Protein AF-A0A1N7FTY3-F1 (afdb_monomer_lite)

Foldseek 3Di:
DCPCVQDVALVVLLPPPVDDLVRSLVSLVVVLVVLVVVCVVVVPPDPDVVSVVRNVRSVVSNCVSVVCPDD

Secondary structure (DSSP, 8-state):
--GGGT-SSHHHHHT-TTS-HHHHHHHHHHHHHHHHHHHHHTTTT---HHHHHHHHHHHHHHHHHHS-TT-

pLDDT: mean 78.05, std 13.57, range [47.59, 90.5]

Organism: NCBI:txid573024

Sequence (71 aa):
MAYFEKYETPADLLRDDSLSRDRKIRMLEQWRDDKKDYMRATDEGMEGVDRSELLSQIKLALVKLQDDPLV

Radius of gyration: 12.92 Å; chains: 1; bounding box: 33×25×31 Å

Structure (mmCIF, N/CA/C/O backbone):
data_AF-A0A1N7FTY3-F1
#
_entry.id   AF-A0A1N7FTY3-F1
#
loop_
_atom_site.group_PDB
_atom_site.id
_atom_site.type_symbol
_atom_site.label_atom_id
_atom_site.label_alt_id
_atom_site.label_comp_id
_atom_site.label_asym_id
_atom_sit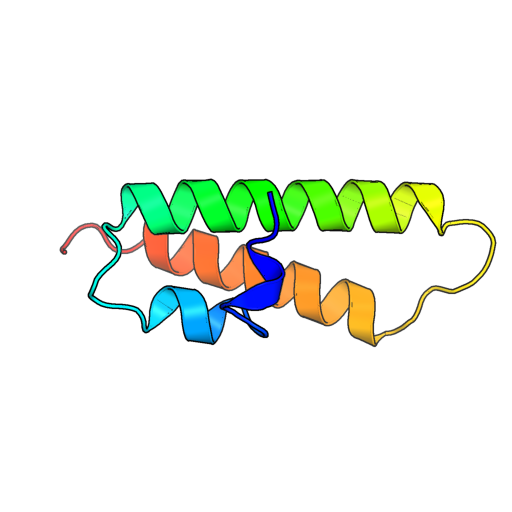e.label_entity_id
_atom_site.l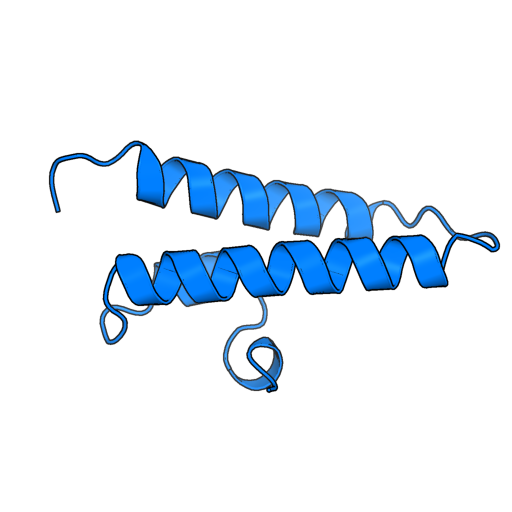abel_seq_id
_atom_site.pdbx_PDB_ins_code
_atom_site.Cartn_x
_atom_site.Cartn_y
_atom_site.Cartn_z
_atom_site.occupancy
_atom_site.B_iso_or_equiv
_atom_site.auth_seq_id
_atom_site.auth_comp_id
_atom_site.auth_asym_id
_atom_site.auth_atom_id
_atom_site.pdbx_PDB_model_num
ATOM 1 N N . MET A 1 1 ? 7.432 -12.920 -4.272 1.00 47.59 1 MET A N 1
ATOM 2 C CA . MET A 1 1 ? 6.051 -13.412 -4.473 1.00 47.59 1 MET A CA 1
ATOM 3 C C . MET A 1 1 ? 5.263 -12.276 -5.092 1.00 47.59 1 MET A C 1
ATOM 5 O O . MET A 1 1 ? 5.484 -11.136 -4.721 1.00 47.59 1 MET A O 1
ATOM 9 N N . ALA A 1 2 ? 4.452 -12.558 -6.103 1.00 53.03 2 ALA A N 1
ATOM 10 C CA . ALA A 1 2 ? 3.895 -11.543 -6.983 1.00 53.03 2 ALA A CA 1
ATOM 11 C C . ALA A 1 2 ? 2.567 -10.982 -6.440 1.00 53.03 2 ALA A C 1
ATOM 13 O O . ALA A 1 2 ? 1.483 -11.355 -6.867 1.00 53.03 2 ALA A O 1
ATOM 14 N N . TYR A 1 3 ? 2.636 -10.073 -5.465 1.00 57.25 3 TYR A N 1
ATOM 15 C CA . TYR A 1 3 ? 1.455 -9.304 -5.016 1.00 57.25 3 TYR A CA 1
ATOM 16 C C . TYR A 1 3 ? 0.895 -8.438 -6.158 1.00 57.25 3 TYR A C 1
ATOM 18 O O . TYR A 1 3 ? -0.310 -8.212 -6.234 1.00 57.25 3 TYR A O 1
ATOM 26 N N . PHE A 1 4 ? 1.786 -8.032 -7.069 1.00 56.91 4 PHE A N 1
ATOM 27 C CA . PHE A 1 4 ? 1.504 -7.274 -8.286 1.00 56.91 4 PHE A CA 1
ATOM 28 C C . PHE A 1 4 ? 0.574 -7.992 -9.273 1.00 56.91 4 PHE A C 1
ATOM 30 O O . PHE A 1 4 ? -0.028 -7.329 -10.105 1.00 56.91 4 PHE A O 1
ATOM 37 N N . GLU A 1 5 ? 0.454 -9.324 -9.212 1.00 63.66 5 GLU A N 1
ATOM 38 C CA . GLU A 1 5 ? -0.389 -10.074 -10.159 1.00 63.66 5 GLU A CA 1
ATOM 39 C C . GLU A 1 5 ? -1.878 -9.986 -9.816 1.00 63.66 5 GLU A C 1
ATOM 41 O O . GLU A 1 5 ? -2.715 -10.075 -10.710 1.00 63.66 5 GLU A O 1
ATOM 46 N N . LYS A 1 6 ? -2.218 -9.820 -8.529 1.00 78.06 6 LYS A N 1
ATOM 47 C CA . LYS A 1 6 ? -3.617 -9.737 -8.078 1.00 78.06 6 LYS A CA 1
ATOM 48 C C . LYS A 1 6 ? -4.095 -8.296 -7.889 1.00 78.06 6 LYS A C 1
ATOM 50 O O . LYS A 1 6 ? -5.283 -8.039 -8.057 1.00 78.06 6 LYS A O 1
ATOM 55 N N . TYR A 1 7 ? -3.203 -7.378 -7.519 1.00 83.69 7 TYR A N 1
ATOM 56 C CA . TYR A 1 7 ? -3.557 -5.986 -7.236 1.00 83.69 7 TYR A CA 1
ATOM 57 C C . TYR A 1 7 ? -2.685 -5.046 -8.058 1.00 83.69 7 TYR A C 1
ATOM 59 O O . TYR A 1 7 ? -1.467 -5.005 -7.884 1.00 83.69 7 TYR A O 1
ATOM 67 N N . GLU A 1 8 ? -3.328 -4.268 -8.925 1.00 81.56 8 GLU A N 1
ATOM 68 C CA . GLU A 1 8 ? -2.655 -3.256 -9.739 1.00 81.56 8 GLU A CA 1
ATOM 69 C C . GLU A 1 8 ? -2.388 -1.986 -8.927 1.00 81.56 8 GLU A C 1
ATOM 71 O O . GLU A 1 8 ? -1.362 -1.329 -9.114 1.00 81.56 8 GLU A O 1
ATOM 76 N N . THR A 1 9 ? -3.267 -1.674 -7.965 1.00 84.50 9 THR A N 1
ATOM 77 C CA . THR A 1 9 ? -3.123 -0.506 -7.092 1.00 84.50 9 THR A CA 1
ATOM 78 C C . THR A 1 9 ? -3.204 -0.852 -5.599 1.00 84.50 9 THR A C 1
ATOM 80 O O . THR A 1 9 ? -3.878 -1.806 -5.196 1.00 84.50 9 THR A O 1
ATOM 83 N N . PRO A 1 10 ? -2.579 -0.041 -4.721 1.00 88.12 10 PRO A N 1
ATOM 84 C CA . PRO A 1 10 ? -2.752 -0.160 -3.271 1.00 88.12 10 PRO A CA 1
ATOM 85 C C . PRO A 1 10 ? -4.219 -0.047 -2.838 1.00 88.12 10 PRO A C 1
ATOM 87 O O . PRO A 1 10 ? -4.614 -0.627 -1.829 1.00 88.12 10 PRO A O 1
ATOM 90 N N . ALA A 1 11 ? -5.036 0.686 -3.602 1.00 86.69 11 ALA A N 1
ATOM 91 C CA . ALA A 1 11 ? -6.462 0.842 -3.342 1.00 86.69 11 ALA A CA 1
ATOM 92 C C . ALA A 1 11 ? -7.244 -0.465 -3.552 1.00 86.69 11 ALA A C 1
ATOM 94 O O . ALA A 1 11 ? -8.159 -0.744 -2.777 1.00 86.69 11 ALA A O 1
ATOM 95 N N . ASP A 1 12 ? -6.866 -1.283 -4.536 1.00 88.56 12 ASP A N 1
ATOM 96 C CA . ASP A 1 12 ? -7.498 -2.588 -4.775 1.00 88.56 12 ASP A CA 1
ATOM 97 C C . ASP A 1 12 ? -7.240 -3.542 -3.610 1.00 88.56 12 ASP A C 1
ATOM 99 O O . ASP A 1 12 ? -8.143 -4.232 -3.141 1.00 88.56 12 ASP A O 1
ATOM 103 N N . LEU A 1 13 ? -6.018 -3.512 -3.076 1.00 88.56 13 LEU A N 1
ATOM 104 C CA . LEU A 1 13 ? -5.644 -4.286 -1.898 1.00 88.56 13 LEU A CA 1
ATOM 105 C C . LEU A 1 13 ? -6.409 -3.832 -0.645 1.00 88.56 13 LEU A C 1
ATOM 107 O O . LEU A 1 13 ? -6.835 -4.664 0.156 1.00 88.56 13 LEU A O 1
ATOM 111 N N . LEU A 1 14 ? -6.626 -2.522 -0.475 1.00 87.50 14 LEU A N 1
ATOM 112 C CA . LEU A 1 14 ? -7.430 -1.996 0.634 1.00 87.50 14 LEU A CA 1
ATOM 113 C C . LEU A 1 14 ? -8.886 -2.465 0.581 1.00 87.50 14 LEU A C 1
ATOM 115 O O . LEU A 1 14 ? -9.460 -2.758 1.630 1.00 87.50 14 LEU A O 1
ATOM 119 N N . ARG A 1 15 ? -9.460 -2.547 -0.622 1.00 87.81 15 ARG A N 1
ATOM 120 C CA . ARG A 1 15 ? -10.849 -2.962 -0.867 1.00 87.81 15 ARG A CA 1
ATOM 121 C C . ARG A 1 15 ? -11.075 -4.467 -0.756 1.00 87.81 15 ARG A C 1
ATOM 123 O O . ARG A 1 15 ? -12.218 -4.902 -0.787 1.00 87.81 15 ARG A O 1
ATOM 130 N N . ASP A 1 16 ? -10.017 -5.267 -0.649 1.00 87.56 16 ASP A N 1
ATOM 131 C CA . ASP A 1 16 ? -10.163 -6.715 -0.546 1.00 87.56 16 ASP A CA 1
ATOM 132 C C . ASP A 1 16 ? -10.563 -7.131 0.876 1.00 87.56 16 ASP A C 1
ATOM 134 O O . ASP A 1 16 ? -9.722 -7.272 1.764 1.00 87.56 16 ASP A O 1
ATOM 138 N N . ASP A 1 17 ? -11.855 -7.346 1.102 1.00 85.00 17 ASP A N 1
ATOM 139 C CA . ASP A 1 17 ? -12.392 -7.780 2.397 1.00 85.00 17 ASP A CA 1
ATOM 140 C C . ASP A 1 17 ? -12.017 -9.225 2.773 1.00 85.00 17 ASP A C 1
ATOM 142 O O . ASP A 1 17 ? -12.195 -9.631 3.920 1.00 85.00 17 ASP A O 1
ATOM 146 N N . SER A 1 18 ? -11.446 -10.010 1.848 1.00 88.00 18 SER A N 1
ATOM 147 C CA . SER A 1 18 ? -10.926 -11.351 2.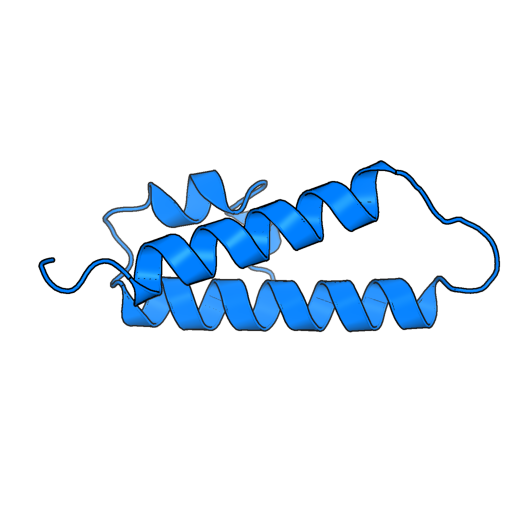156 1.00 88.00 18 SER A CA 1
ATOM 148 C C . SER A 1 18 ? -9.587 -11.321 2.900 1.00 88.00 18 SER A C 1
ATOM 150 O O . SER A 1 18 ? -9.167 -12.333 3.467 1.00 88.00 18 SER A O 1
ATOM 152 N N . LEU A 1 19 ? -8.905 -10.170 2.914 1.00 86.88 19 LEU A N 1
ATOM 153 C CA . LEU A 1 19 ? -7.641 -9.985 3.615 1.00 86.88 19 LEU A CA 1
ATOM 154 C C . LEU A 1 19 ? -7.856 -9.300 4.963 1.00 86.88 19 LEU A C 1
ATOM 156 O O . LEU A 1 19 ? -8.466 -8.235 5.054 1.00 86.88 19 LEU A O 1
ATOM 160 N N . SER A 1 20 ? -7.250 -9.862 6.010 1.00 88.62 20 SER A N 1
ATOM 161 C CA . SER A 1 20 ? -7.180 -9.183 7.300 1.00 88.62 20 SER A CA 1
ATOM 162 C C . SER A 1 20 ? -6.334 -7.915 7.209 1.00 88.62 20 SER A C 1
ATOM 164 O O . SER A 1 20 ? -5.416 -7.804 6.391 1.00 88.62 20 SER A O 1
ATOM 166 N N . ARG A 1 21 ? -6.604 -6.967 8.103 1.00 86.75 21 ARG A N 1
ATOM 167 C CA . ARG A 1 21 ? -5.859 -5.712 8.213 1.00 86.75 21 ARG A CA 1
ATOM 168 C C . ARG A 1 21 ? -4.348 -5.930 8.322 1.00 86.75 21 ARG A C 1
ATOM 170 O O . ARG A 1 21 ? -3.601 -5.364 7.530 1.00 86.75 21 ARG A O 1
ATOM 177 N N . ASP A 1 22 ? -3.899 -6.807 9.219 1.00 88.31 22 ASP A N 1
ATOM 178 C CA . ASP A 1 22 ? -2.473 -7.133 9.367 1.00 88.31 22 ASP A CA 1
ATOM 179 C C . ASP A 1 22 ? -1.869 -7.694 8.080 1.00 88.31 22 ASP A C 1
ATOM 181 O O . ASP A 1 22 ? -0.726 -7.398 7.726 1.00 88.31 22 ASP A O 1
ATOM 185 N N . ARG A 1 23 ? -2.644 -8.504 7.348 1.00 89.12 23 ARG A N 1
ATOM 186 C CA . ARG A 1 23 ? -2.208 -9.060 6.070 1.00 89.12 23 ARG A CA 1
ATOM 187 C C . ARG A 1 23 ? -2.066 -7.960 5.021 1.00 89.12 23 ARG A C 1
ATOM 189 O O . ARG A 1 23 ? -1.054 -7.944 4.323 1.00 89.12 23 ARG A O 1
ATOM 196 N N . LYS A 1 24 ? -3.021 -7.026 4.957 1.00 89.56 24 LYS A N 1
ATOM 197 C CA . LYS A 1 24 ? -2.965 -5.849 4.076 1.00 89.56 24 LYS A CA 1
ATOM 198 C C . LYS A 1 24 ? -1.743 -4.981 4.382 1.00 89.56 24 LYS A C 1
ATOM 200 O O . LYS A 1 24 ? -1.017 -4.620 3.459 1.00 89.56 24 LYS A O 1
ATOM 205 N N . ILE A 1 25 ? -1.469 -4.718 5.663 1.00 90.25 25 ILE A N 1
ATOM 206 C CA . ILE A 1 25 ? -0.299 -3.942 6.104 1.00 90.25 25 ILE A CA 1
ATOM 207 C C . ILE A 1 25 ? 0.993 -4.605 5.623 1.00 90.25 25 ILE A C 1
ATOM 209 O O . ILE A 1 25 ? 1.759 -3.969 4.906 1.00 90.25 25 ILE A O 1
ATOM 213 N N . ARG A 1 26 ? 1.202 -5.896 5.922 1.00 90.19 26 ARG A N 1
ATOM 214 C CA . ARG A 1 26 ? 2.426 -6.610 5.510 1.00 90.19 26 ARG A CA 1
ATOM 215 C C . ARG A 1 26 ? 2.644 -6.581 3.999 1.00 90.19 26 ARG A C 1
ATOM 217 O O . ARG A 1 26 ? 3.768 -6.418 3.538 1.00 90.19 26 ARG A O 1
ATOM 224 N N . MET A 1 27 ? 1.572 -6.740 3.225 1.00 89.50 27 MET A N 1
ATOM 225 C CA . MET A 1 27 ? 1.653 -6.711 1.764 1.00 89.50 27 MET A CA 1
ATOM 226 C C . MET A 1 27 ? 1.999 -5.313 1.234 1.00 89.50 27 MET A C 1
ATOM 228 O O . MET A 1 27 ? 2.825 -5.194 0.332 1.00 89.50 27 MET A O 1
ATOM 232 N N . LEU A 1 28 ? 1.426 -4.252 1.809 1.00 90.19 28 LEU A N 1
ATOM 233 C CA . LEU A 1 28 ? 1.746 -2.870 1.440 1.00 90.19 28 LEU A CA 1
ATOM 234 C C . LEU A 1 28 ? 3.164 -2.460 1.857 1.00 90.19 28 LEU A C 1
ATOM 236 O O . LEU A 1 28 ? 3.832 -1.742 1.117 1.00 90.19 28 LEU A O 1
ATOM 240 N N . GLU A 1 29 ? 3.646 -2.918 3.013 1.00 90.50 29 GLU A N 1
ATOM 241 C CA . GLU A 1 29 ? 5.033 -2.703 3.443 1.00 90.50 29 GLU A CA 1
ATOM 242 C C . GLU A 1 29 ? 6.019 -3.364 2.487 1.00 90.50 29 GLU A C 1
ATOM 244 O O . GLU A 1 29 ? 6.982 -2.728 2.061 1.00 90.50 29 GLU A O 1
ATOM 249 N N . GLN A 1 30 ? 5.737 -4.602 2.086 1.00 89.50 30 GLN A N 1
ATOM 250 C CA . GLN A 1 30 ? 6.569 -5.297 1.121 1.00 89.50 30 GLN A CA 1
ATOM 251 C C . GLN A 1 30 ? 6.562 -4.607 -0.247 1.00 89.50 30 GLN A C 1
ATOM 253 O O . GLN A 1 30 ? 7.618 -4.385 -0.828 1.00 89.50 30 GLN A O 1
ATOM 258 N N . TRP A 1 31 ? 5.392 -4.180 -0.727 1.00 88.81 31 TRP A N 1
ATOM 259 C CA . TRP A 1 31 ? 5.280 -3.432 -1.979 1.00 88.81 31 TRP A CA 1
ATOM 260 C C . TRP A 1 31 ? 6.064 -2.110 -1.928 1.00 88.81 31 TRP A C 1
ATOM 262 O O . TRP A 1 31 ? 6.771 -1.754 -2.873 1.00 88.81 31 TRP A O 1
ATOM 272 N N . ARG A 1 32 ? 5.992 -1.384 -0.808 1.00 88.50 32 ARG A N 1
ATOM 273 C CA . ARG A 1 32 ? 6.781 -0.164 -0.588 1.00 88.50 32 ARG A CA 1
ATOM 274 C C . ARG A 1 32 ? 8.276 -0.439 -0.729 1.00 88.50 32 ARG A C 1
ATOM 276 O O . ARG A 1 32 ? 8.971 0.356 -1.361 1.00 88.50 32 ARG A O 1
ATOM 283 N N . ASP A 1 33 ? 8.764 -1.502 -0.104 1.00 88.19 33 ASP A N 1
ATOM 284 C CA . ASP A 1 33 ? 10.192 -1.806 -0.062 1.00 88.19 33 ASP A CA 1
ATOM 285 C C . ASP A 1 33 ? 10.687 -2.303 -1.428 1.00 88.19 33 ASP A C 1
ATOM 287 O O . ASP A 1 33 ? 11.656 -1.750 -1.942 1.00 88.19 33 ASP A O 1
ATOM 291 N N . ASP A 1 34 ? 9.918 -3.159 -2.108 1.00 85.44 34 ASP A N 1
ATOM 292 C CA . ASP A 1 34 ? 10.180 -3.563 -3.496 1.00 85.44 34 ASP A CA 1
ATOM 293 C C . ASP A 1 34 ? 10.241 -2.347 -4.439 1.00 85.44 34 ASP A C 1
ATOM 295 O O . ASP A 1 34 ? 11.102 -2.262 -5.316 1.00 85.44 34 ASP A O 1
ATOM 299 N N . LYS A 1 35 ? 9.347 -1.360 -4.264 1.00 83.38 35 LYS A N 1
ATOM 300 C CA . LYS A 1 35 ? 9.365 -0.129 -5.072 1.00 83.38 35 LYS A CA 1
ATOM 301 C C . LYS A 1 35 ? 10.566 0.751 -4.771 1.00 83.38 35 LYS A C 1
ATOM 303 O O . LYS A 1 35 ? 11.134 1.307 -5.706 1.00 83.38 35 LYS A O 1
ATOM 308 N N . LYS A 1 36 ? 10.973 0.873 -3.508 1.00 83.19 36 LYS A N 1
ATOM 309 C CA . LYS A 1 36 ? 12.192 1.607 -3.141 1.00 83.19 36 LYS A CA 1
ATOM 310 C C . LYS A 1 36 ? 13.436 0.943 -3.717 1.00 83.19 36 LYS A C 1
ATOM 312 O O . LYS A 1 36 ? 14.299 1.650 -4.226 1.00 83.19 36 LYS A O 1
ATOM 317 N N . ASP A 1 37 ? 13.515 -0.380 -3.668 1.00 84.38 37 ASP A N 1
ATOM 318 C CA . ASP A 1 37 ? 14.648 -1.122 -4.216 1.00 84.38 37 ASP A CA 1
ATOM 319 C C . ASP A 1 37 ? 14.669 -1.053 -5.743 1.00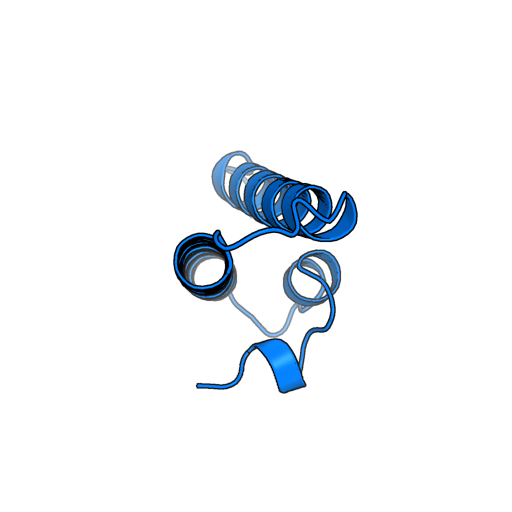 84.38 37 ASP A C 1
ATOM 321 O O . ASP A 1 37 ? 15.721 -0.798 -6.326 1.00 84.38 37 ASP A O 1
ATOM 325 N N . TYR A 1 38 ? 13.505 -1.136 -6.395 1.00 79.69 38 TYR A N 1
ATOM 326 C CA . TYR A 1 38 ? 13.383 -0.876 -7.829 1.00 79.69 38 TYR A CA 1
ATOM 327 C C . TYR A 1 38 ? 13.831 0.544 -8.191 1.00 79.69 38 TYR A C 1
ATOM 329 O O . TYR A 1 38 ? 14.582 0.717 -9.145 1.00 79.69 38 T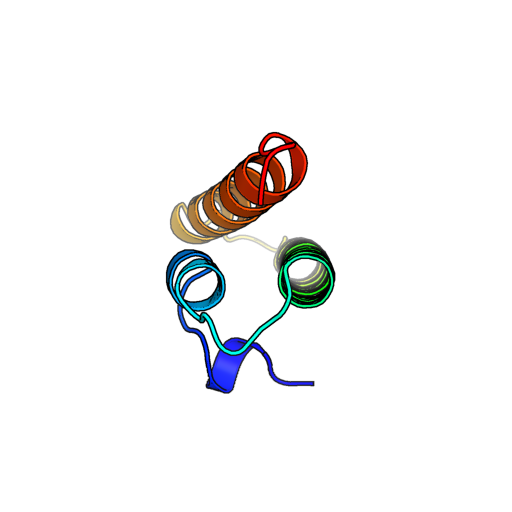YR A O 1
ATOM 337 N N . MET A 1 39 ? 13.406 1.565 -7.436 1.00 77.00 39 MET A N 1
ATOM 338 C CA . MET A 1 39 ? 13.818 2.958 -7.657 1.00 77.00 39 MET A CA 1
ATOM 339 C C . MET A 1 39 ? 15.327 3.138 -7.479 1.00 77.00 39 MET A C 1
ATOM 341 O O . MET A 1 39 ? 15.952 3.750 -8.332 1.00 77.00 39 MET A O 1
ATOM 345 N N . ARG A 1 40 ? 15.924 2.541 -6.441 1.00 77.12 40 ARG A N 1
ATOM 346 C CA . ARG A 1 40 ? 17.382 2.548 -6.224 1.00 77.12 40 ARG A CA 1
ATOM 347 C C . ARG A 1 40 ? 18.142 1.852 -7.349 1.00 77.12 40 ARG A C 1
ATOM 349 O O . ARG A 1 40 ? 19.200 2.317 -7.746 1.00 77.12 40 ARG A O 1
ATOM 356 N N . ALA A 1 41 ? 17.605 0.749 -7.867 1.00 74.62 41 ALA A N 1
ATOM 357 C CA . ALA A 1 41 ? 18.188 0.033 -8.997 1.00 74.62 41 ALA A CA 1
ATOM 358 C C . ALA A 1 41 ? 18.008 0.770 -10.337 1.00 74.62 41 ALA A C 1
ATOM 360 O O . ALA A 1 41 ? 18.746 0.502 -11.278 1.00 74.62 41 ALA A O 1
ATOM 361 N N . THR A 1 42 ? 17.034 1.683 -10.439 1.00 65.94 42 THR A N 1
ATOM 362 C CA . THR A 1 42 ? 16.728 2.451 -11.660 1.00 65.94 42 THR A CA 1
ATOM 363 C C . THR A 1 42 ? 17.161 3.919 -11.593 1.00 65.94 42 THR A C 1
ATOM 365 O O . THR A 1 42 ? 16.778 4.700 -12.465 1.00 65.94 42 THR A O 1
ATOM 368 N N . ASP A 1 43 ? 17.979 4.284 -10.600 1.00 58.06 43 ASP A N 1
ATOM 369 C CA . ASP A 1 43 ? 18.487 5.646 -10.365 1.00 58.06 43 ASP A CA 1
ATOM 370 C C . ASP A 1 43 ? 19.562 6.086 -11.387 1.00 58.06 43 ASP A C 1
ATOM 372 O O . ASP A 1 43 ? 20.047 7.213 -11.368 1.00 58.06 43 ASP A O 1
ATOM 376 N N . GLU A 1 44 ? 19.882 5.237 -12.368 1.00 56.75 44 GLU A N 1
ATOM 377 C CA . GLU A 1 44 ? 20.537 5.648 -13.613 1.00 56.75 44 GLU A CA 1
ATOM 378 C C . GLU A 1 44 ? 19.496 6.222 -14.604 1.00 56.75 44 GLU A C 1
ATOM 380 O O . GLU A 1 44 ? 19.204 5.650 -15.652 1.00 56.75 44 GLU A O 1
ATOM 385 N N . GLY A 1 45 ? 18.912 7.382 -14.276 1.00 52.94 45 GLY A N 1
ATOM 386 C CA . GLY A 1 45 ? 18.484 8.339 -15.309 1.00 52.94 45 GLY A CA 1
ATOM 387 C C . GLY A 1 45 ? 16.997 8.494 -15.661 1.00 52.94 45 GLY A C 1
ATOM 388 O O . GLY A 1 45 ? 16.717 9.136 -16.672 1.00 52.94 45 GLY A O 1
ATOM 389 N N . MET A 1 46 ? 16.025 8.001 -14.881 1.00 53.69 46 MET A N 1
ATOM 390 C CA . MET A 1 46 ? 14.605 8.342 -15.121 1.00 53.69 46 MET A CA 1
ATOM 391 C C . MET A 1 46 ? 13.785 8.507 -13.833 1.00 53.69 46 MET A C 1
ATOM 393 O O . MET A 1 46 ? 13.105 7.576 -13.389 1.00 53.69 46 MET A O 1
ATOM 397 N N . GLU A 1 47 ? 13.762 9.730 -13.296 1.00 56.31 47 GLU A N 1
ATOM 398 C CA . GLU A 1 47 ? 12.726 10.204 -12.368 1.00 56.31 47 GLU A CA 1
ATOM 399 C C . GLU A 1 47 ? 11.381 10.326 -13.112 1.00 56.31 47 GLU A C 1
ATOM 401 O O . GLU A 1 47 ? 10.931 11.400 -13.502 1.00 56.31 47 GLU A O 1
ATOM 406 N N . GLY A 1 48 ? 10.734 9.193 -13.387 1.00 56.53 48 GLY A N 1
ATOM 407 C CA . GLY A 1 48 ? 9.370 9.184 -13.908 1.00 56.53 48 GLY A CA 1
ATOM 408 C C . GLY A 1 48 ? 8.389 9.595 -12.810 1.00 56.53 48 GLY A C 1
ATOM 409 O O . GLY A 1 48 ? 8.308 8.913 -11.787 1.00 56.53 48 GLY A O 1
ATOM 410 N N . VAL A 1 49 ? 7.630 10.671 -13.042 1.00 55.56 49 VAL A N 1
ATOM 411 C CA . VAL A 1 49 ? 6.595 11.232 -12.144 1.00 55.56 49 VAL A CA 1
ATOM 412 C C . VAL A 1 49 ? 5.651 10.147 -11.588 1.00 55.56 49 VAL A C 1
ATOM 414 O O . VAL A 1 49 ? 5.302 10.174 -10.408 1.00 55.56 49 VAL A O 1
ATOM 417 N N . ASP A 1 50 ? 5.344 9.118 -12.383 1.00 62.69 50 ASP A N 1
ATOM 418 C CA . ASP A 1 50 ? 4.501 7.978 -11.992 1.00 62.69 50 ASP A CA 1
ATOM 419 C C . ASP A 1 50 ? 5.065 7.103 -10.855 1.00 62.69 50 ASP A C 1
ATOM 421 O O . ASP A 1 50 ? 4.308 6.493 -10.095 1.00 62.69 50 ASP A O 1
ATOM 425 N N . ARG A 1 51 ? 6.394 7.012 -10.693 1.00 66.38 51 ARG A N 1
ATOM 426 C CA . ARG A 1 51 ? 7.002 6.120 -9.679 1.00 66.38 51 ARG A CA 1
ATOM 427 C C . ARG A 1 51 ? 6.826 6.671 -8.266 1.00 66.38 51 ARG A C 1
ATOM 429 O O . ARG A 1 51 ? 6.532 5.916 -7.336 1.00 66.38 51 ARG A O 1
ATOM 436 N N . SER A 1 52 ? 6.980 7.983 -8.123 1.00 73.00 52 SER A N 1
ATOM 437 C CA . SER A 1 52 ? 6.801 8.694 -6.854 1.00 73.00 52 SER A CA 1
ATOM 438 C C . SER A 1 52 ? 5.332 8.762 -6.438 1.00 73.00 52 SER A C 1
ATOM 440 O O . SER A 1 52 ? 5.027 8.683 -5.244 1.00 73.00 52 SER A O 1
ATOM 442 N N . GLU A 1 53 ? 4.420 8.837 -7.409 1.00 81.56 53 GLU A N 1
ATOM 443 C CA . GLU A 1 53 ? 2.977 8.819 -7.171 1.00 81.56 53 GLU A CA 1
ATOM 444 C C . GLU A 1 53 ? 2.529 7.482 -6.561 1.00 81.56 53 GLU A C 1
ATOM 446 O O . GLU A 1 53 ? 1.927 7.451 -5.487 1.00 81.56 53 GLU A O 1
ATOM 451 N N . LEU A 1 54 ? 2.936 6.353 -7.152 1.00 82.50 54 LEU A N 1
ATOM 452 C CA . LEU A 1 54 ? 2.597 5.031 -6.617 1.00 82.50 54 LEU A CA 1
ATOM 453 C C . LEU A 1 54 ? 3.153 4.809 -5.200 1.00 82.50 54 LEU A C 1
ATOM 455 O O . LEU A 1 54 ? 2.453 4.292 -4.328 1.00 82.50 54 LEU A O 1
ATOM 459 N N . LEU A 1 55 ? 4.395 5.230 -4.933 1.00 85.75 55 LEU A N 1
ATOM 460 C CA . LEU A 1 55 ? 4.973 5.149 -3.587 1.00 85.75 55 LEU A CA 1
ATOM 461 C C . LEU A 1 55 ? 4.171 5.979 -2.572 1.00 85.75 55 LEU A C 1
ATOM 463 O O . LEU A 1 55 ? 4.014 5.569 -1.418 1.00 85.75 55 LEU A O 1
ATOM 467 N N . SER A 1 56 ? 3.657 7.132 -2.996 1.00 86.56 56 SER A N 1
ATOM 468 C CA . SER A 1 56 ? 2.814 7.993 -2.165 1.00 86.56 56 SER A CA 1
ATOM 469 C C . SER A 1 56 ? 1.469 7.329 -1.870 1.00 86.56 56 SER A C 1
ATOM 471 O O . SER A 1 56 ? 1.049 7.297 -0.713 1.00 86.56 56 SER A O 1
ATOM 473 N N . GLN A 1 57 ? 0.849 6.685 -2.860 1.00 88.94 57 GLN A N 1
ATOM 474 C CA . GLN A 1 57 ? -0.388 5.919 -2.674 1.00 88.94 57 GLN A CA 1
ATOM 475 C C . GLN A 1 57 ? -0.213 4.735 -1.711 1.00 88.94 57 GLN A C 1
ATOM 477 O O . GLN A 1 57 ? -1.065 4.523 -0.847 1.00 88.94 57 GLN A O 1
ATOM 4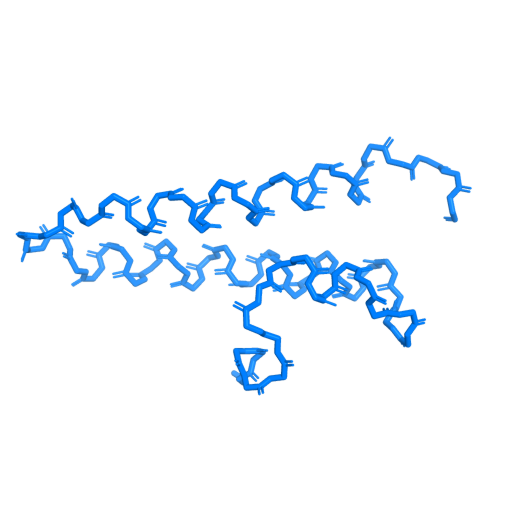82 N N . ILE A 1 58 ? 0.908 4.006 -1.790 1.00 88.50 58 ILE A N 1
ATOM 483 C CA . ILE A 1 58 ? 1.220 2.913 -0.850 1.00 88.50 58 ILE A CA 1
ATOM 484 C C . ILE A 1 58 ? 1.335 3.449 0.583 1.00 88.50 58 ILE A C 1
ATOM 486 O O . ILE A 1 58 ? 0.768 2.877 1.514 1.00 88.50 58 ILE A O 1
ATOM 490 N N . LYS A 1 59 ? 2.043 4.571 0.777 1.00 89.00 59 LYS A N 1
ATOM 491 C CA . LYS A 1 59 ? 2.184 5.201 2.100 1.00 89.00 59 LYS A CA 1
ATOM 492 C C . LYS A 1 59 ? 0.840 5.668 2.654 1.00 89.00 59 LYS A C 1
ATOM 494 O O . LYS A 1 59 ? 0.558 5.419 3.820 1.00 89.00 59 LYS A O 1
ATOM 499 N N . LEU A 1 60 ? 0.001 6.297 1.830 1.00 89.62 60 LEU A N 1
ATOM 500 C CA . LEU A 1 60 ? -1.343 6.718 2.234 1.00 89.62 60 LEU A CA 1
ATOM 501 C C . LEU A 1 60 ? -2.217 5.523 2.632 1.00 89.62 60 LEU A C 1
ATOM 503 O O . LEU A 1 60 ? -2.949 5.603 3.615 1.00 89.62 60 LEU A O 1
ATOM 507 N N . ALA A 1 61 ? -2.123 4.408 1.905 1.00 88.81 61 ALA A N 1
ATOM 508 C CA . ALA A 1 61 ? -2.834 3.181 2.241 1.00 88.81 61 ALA A CA 1
ATOM 509 C C . ALA A 1 61 ? -2.389 2.604 3.595 1.00 88.81 61 ALA A C 1
ATOM 511 O O . ALA A 1 61 ? -3.232 2.221 4.404 1.00 88.81 61 ALA A O 1
ATOM 512 N N . LEU A 1 62 ? -1.082 2.605 3.873 1.00 89.06 62 LEU A N 1
ATOM 513 C CA . LEU A 1 62 ? -0.542 2.196 5.173 1.00 89.06 62 LEU A CA 1
ATOM 514 C C . LEU A 1 62 ? -1.023 3.099 6.308 1.00 89.06 62 LEU A C 1
ATOM 516 O O . LEU A 1 62 ? -1.458 2.581 7.330 1.00 89.06 62 LEU A O 1
ATOM 520 N N . VAL A 1 63 ? -0.994 4.423 6.121 1.00 88.62 63 VAL A N 1
ATOM 521 C CA . VAL A 1 63 ? -1.488 5.376 7.128 1.00 88.62 63 VAL A CA 1
ATOM 522 C C . VAL A 1 63 ? -2.962 5.119 7.420 1.00 88.62 63 VAL A C 1
ATOM 524 O O . VAL A 1 63 ? -3.316 4.964 8.580 1.00 88.62 63 VAL A O 1
ATOM 527 N N . LYS A 1 64 ? -3.808 4.958 6.394 1.00 87.19 64 LYS A N 1
ATOM 528 C CA . LYS A 1 64 ? -5.228 4.616 6.587 1.00 87.19 64 LYS A CA 1
ATOM 529 C C . LYS A 1 64 ? -5.419 3.331 7.391 1.00 87.19 64 LYS A C 1
ATOM 531 O O . LYS A 1 64 ? -6.285 3.274 8.248 1.00 87.19 64 LYS A O 1
ATOM 536 N N . LEU A 1 65 ? -4.606 2.307 7.136 1.00 85.56 65 LEU A N 1
ATOM 537 C CA . LEU A 1 65 ? -4.673 1.052 7.884 1.00 85.56 65 LEU A CA 1
ATOM 538 C C . LEU A 1 65 ? -4.043 1.130 9.272 1.00 85.56 65 LEU A C 1
ATOM 540 O O . LEU A 1 65 ? -4.253 0.209 10.044 1.00 85.56 65 LEU A O 1
ATOM 544 N N . GLN A 1 66 ? -3.243 2.134 9.607 1.00 82.38 66 GLN A N 1
ATOM 545 C CA . GLN A 1 66 ? -2.628 2.272 10.934 1.00 82.38 66 GLN A CA 1
ATOM 546 C C . GLN A 1 66 ? -3.416 3.237 11.825 1.00 82.38 66 GLN A C 1
ATOM 548 O O . GLN A 1 66 ? -3.532 2.992 13.020 1.00 82.38 66 GLN A O 1
ATOM 553 N N . ASP A 1 67 ? -4.008 4.267 11.226 1.00 77.44 67 ASP A N 1
ATOM 554 C CA . ASP A 1 67 ? -4.751 5.342 11.891 1.00 77.44 67 ASP A CA 1
ATOM 555 C C . ASP A 1 67 ? -6.245 5.024 12.085 1.00 77.44 67 ASP A C 1
ATOM 557 O O . ASP A 1 67 ? -7.003 5.850 12.578 1.00 77.44 67 ASP A O 1
ATOM 561 N N . ASP A 1 68 ? -6.692 3.824 11.704 1.00 64.94 68 ASP A N 1
ATOM 562 C CA . ASP A 1 68 ? -8.059 3.360 11.955 1.00 64.94 68 ASP A CA 1
ATOM 563 C C . ASP A 1 68 ? -8.101 2.440 13.191 1.00 64.94 68 ASP A C 1
ATOM 565 O O . ASP A 1 68 ? -7.938 1.229 13.066 1.00 64.94 68 ASP A O 1
ATOM 569 N N . PRO A 1 69 ? -8.233 2.942 14.429 1.00 53.28 69 PRO A N 1
ATOM 570 C CA . PRO A 1 69 ? -8.250 2.098 15.624 1.00 53.28 69 PRO A CA 1
ATOM 571 C C . PRO A 1 69 ? -9.541 1.272 15.807 1.00 53.28 69 PRO A C 1
ATOM 573 O O . PRO A 1 69 ? -9.675 0.639 16.852 1.00 53.28 69 PRO A O 1
ATOM 576 N N . LEU A 1 70 ? -10.496 1.280 14.860 1.00 51.66 70 LEU A N 1
ATOM 577 C CA . LEU A 1 70 ? -11.879 0.831 15.105 1.00 51.66 70 LEU A CA 1
ATOM 578 C C . LEU A 1 70 ? -12.465 -0.190 14.107 1.00 51.66 70 LEU A C 1
ATOM 580 O O . LEU A 1 70 ? -13.683 -0.383 14.103 1.00 51.66 70 LEU A O 1
ATOM 584 N N . VAL A 1 71 ? -11.636 -0.900 13.335 1.00 48.81 71 VAL A N 1
ATOM 585 C CA . VAL A 1 71 ? -12.045 -2.156 12.663 1.00 48.81 71 VAL A CA 1
ATOM 586 C C . VAL A 1 71 ? -11.512 -3.363 13.414 1.00 48.81 71 VAL A C 1
ATOM 588 O O . VAL A 1 71 ? -10.271 -3.418 13.600 1.00 48.81 71 VAL A O 1
#